Protein AF-A0A6P0S232-F1 (afdb_monomer)

Nearest PDB structures (foldseek):
  3hug-assembly6_K  TM=6.928E-01  e=4.162E-01  Mycobacterium tuberculosis H37Rv
  6in7-assembly1_B  TM=7.177E-01  e=7.716E-01  Pseudomonas aeruginosa PAO1
  6kon-assembly1_F  TM=7.887E-01  e=1.051E+00  Mycobacterium tuberculosis H37Rv
  8z6g-assembly1_B  TM=7.705E-01  e=9.979E-01  Pseudomonas aeruginosa
  8z6g-assembly3_F  TM=6.853E-01  e=8.123E-01  Pseudomonas aeruginosa

Structure (mmCIF, N/CA/C/O backbone):
data_AF-A0A6P0S232-F1
#
_entry.id   AF-A0A6P0S232-F1
#
loop_
_atom_site.group_PDB
_atom_site.id
_atom_site.type_symbol
_atom_site.label_atom_id
_atom_site.label_alt_id
_atom_site.label_comp_id
_atom_site.label_asym_id
_atom_site.label_entity_id
_atom_site.label_seq_id
_atom_site.pdbx_PDB_ins_code
_atom_site.Cartn_x
_atom_site.Cartn_y
_atom_site.Cartn_z
_atom_site.occupancy
_atom_site.B_iso_or_equiv
_atom_site.auth_seq_id
_atom_site.auth_comp_id
_atom_site.auth_asym_id
_atom_site.auth_atom_id
_atom_site.pdbx_PDB_model_num
ATOM 1 N N . SER A 1 1 ? 12.183 -18.625 -18.638 1.00 35.66 1 SER A N 1
ATOM 2 C CA . SER A 1 1 ? 12.833 -17.312 -18.516 1.00 35.66 1 SER A CA 1
ATOM 3 C C . SER A 1 1 ? 12.256 -16.439 -19.601 1.00 35.66 1 SER A C 1
ATOM 5 O O . SER A 1 1 ? 12.440 -16.778 -20.762 1.00 35.66 1 SER A O 1
ATOM 7 N N . PHE A 1 2 ? 11.468 -15.428 -19.251 1.00 32.78 2 PHE A N 1
ATOM 8 C CA . PHE A 1 2 ? 11.083 -14.374 -20.188 1.00 32.78 2 PHE A CA 1
ATOM 9 C C . PHE A 1 2 ? 11.847 -13.133 -19.731 1.00 32.78 2 PHE A C 1
ATOM 11 O O . PHE A 1 2 ? 11.391 -12.422 -18.844 1.00 32.78 2 PHE A O 1
ATOM 18 N N . ASP A 1 3 ? 13.063 -12.963 -20.248 1.00 35.81 3 ASP A N 1
ATOM 19 C CA . ASP A 1 3 ? 13.854 -11.753 -20.034 1.00 35.81 3 ASP A CA 1
ATOM 20 C C . ASP A 1 3 ? 13.249 -10.650 -20.906 1.00 35.81 3 ASP A C 1
ATOM 22 O O . ASP A 1 3 ? 13.289 -10.718 -22.134 1.00 35.81 3 ASP A O 1
ATOM 26 N N . ILE A 1 4 ? 12.637 -9.659 -20.266 1.00 39.56 4 ILE A N 1
ATOM 27 C CA . ILE A 1 4 ? 12.176 -8.443 -20.929 1.00 39.56 4 ILE A CA 1
ATOM 28 C C . ILE A 1 4 ? 13.246 -7.387 -20.649 1.00 39.56 4 ILE A C 1
ATOM 30 O O . ILE A 1 4 ? 13.243 -6.752 -19.599 1.00 39.56 4 ILE A O 1
ATOM 34 N N . GLU A 1 5 ? 14.207 -7.240 -21.560 1.00 43.09 5 GLU A N 1
ATOM 35 C CA . GLU A 1 5 ? 15.137 -6.105 -21.556 1.00 43.09 5 GLU A CA 1
ATOM 36 C C . GLU A 1 5 ? 14.474 -4.926 -22.277 1.00 43.09 5 GLU A C 1
ATOM 38 O O . GLU A 1 5 ? 14.316 -4.934 -23.498 1.00 43.09 5 GLU A O 1
ATOM 43 N N . LEU A 1 6 ? 14.055 -3.908 -21.522 1.00 45.47 6 LEU A N 1
ATOM 44 C CA . LEU A 1 6 ? 13.549 -2.657 -22.090 1.00 45.47 6 LEU A CA 1
ATOM 45 C C . LEU A 1 6 ? 14.738 -1.734 -22.377 1.00 45.47 6 LEU A C 1
ATOM 47 O O . LEU A 1 6 ? 15.398 -1.254 -21.457 1.00 45.47 6 LEU A O 1
ATOM 51 N N . SER A 1 7 ? 15.032 -1.496 -23.656 1.00 47.69 7 SER A N 1
ATOM 52 C CA . SER A 1 7 ? 16.096 -0.573 -24.062 1.00 47.69 7 SER A CA 1
ATOM 53 C C . SER A 1 7 ? 15.697 0.892 -23.827 1.00 47.69 7 SER A C 1
ATOM 55 O O . SER A 1 7 ? 14.518 1.250 -23.840 1.00 47.69 7 SER A O 1
ATOM 57 N N . ASN A 1 8 ? 16.686 1.776 -23.663 1.00 46.22 8 ASN A N 1
ATOM 58 C CA . ASN A 1 8 ? 16.463 3.214 -23.445 1.00 46.22 8 ASN A CA 1
ATOM 59 C C . ASN A 1 8 ? 15.704 3.901 -24.601 1.00 46.22 8 ASN A C 1
ATOM 61 O O . ASN A 1 8 ? 14.993 4.875 -24.374 1.00 46.22 8 ASN A O 1
ATOM 65 N N . GLU A 1 9 ? 15.809 3.380 -25.827 1.00 39.41 9 GLU A N 1
ATOM 66 C CA . GLU A 1 9 ? 15.034 3.850 -26.987 1.00 39.41 9 GLU A CA 1
ATOM 67 C C . GLU A 1 9 ? 13.560 3.436 -26.924 1.00 39.41 9 GLU A C 1
ATOM 69 O O . GLU A 1 9 ? 12.701 4.169 -27.409 1.00 39.41 9 GLU A O 1
ATOM 74 N N . VAL A 1 10 ? 13.259 2.296 -26.297 1.00 47.12 10 VAL A N 1
ATOM 75 C CA . VAL A 1 10 ? 11.891 1.831 -26.048 1.00 47.12 10 VAL A CA 1
ATOM 76 C C . VAL A 1 10 ? 11.270 2.658 -24.920 1.00 47.12 10 VAL A C 1
ATOM 78 O O . VAL A 1 10 ? 10.175 3.178 -25.091 1.00 47.12 10 VAL A O 1
ATOM 81 N N . ILE A 1 11 ? 12.001 2.906 -23.828 1.00 47.25 11 ILE A N 1
ATOM 82 C CA . ILE A 1 11 ? 11.575 3.771 -22.706 1.00 47.25 11 ILE A CA 1
ATOM 83 C C . ILE A 1 11 ? 11.243 5.202 -23.170 1.00 47.25 11 ILE A C 1
ATOM 85 O O . ILE A 1 11 ? 10.287 5.800 -22.686 1.00 47.25 11 ILE A O 1
ATOM 89 N N . ALA A 1 12 ? 11.976 5.738 -24.150 1.00 47.50 12 ALA A N 1
ATOM 90 C CA . ALA A 1 12 ? 11.743 7.079 -24.691 1.00 47.50 12 ALA A CA 1
ATOM 91 C C . ALA A 1 12 ? 10.489 7.204 -25.587 1.00 47.50 12 ALA A C 1
ATOM 93 O O . ALA A 1 12 ? 10.083 8.318 -25.906 1.00 47.50 12 ALA A O 1
ATOM 94 N N . GLN A 1 13 ? 9.876 6.088 -26.002 1.00 46.00 13 GLN A N 1
ATOM 95 C CA . GLN A 1 13 ? 8.666 6.052 -26.844 1.00 46.00 13 GLN A CA 1
ATOM 96 C C . GLN A 1 13 ? 7.408 5.635 -26.059 1.00 46.00 13 GLN A C 1
ATOM 98 O O . GLN A 1 13 ? 6.332 5.451 -26.630 1.00 46.00 13 GLN A O 1
ATOM 103 N N . LEU A 1 14 ? 7.546 5.462 -24.746 1.00 44.72 14 LEU A N 1
ATOM 104 C CA . LEU A 1 14 ? 6.638 4.707 -23.893 1.00 44.72 14 LEU A CA 1
ATOM 105 C C . LEU A 1 14 ? 5.780 5.607 -22.980 1.00 44.72 14 LEU A C 1
ATOM 107 O O . LEU A 1 14 ? 5.682 5.358 -21.785 1.00 44.72 14 LEU A O 1
ATOM 111 N N . ASP A 1 15 ? 5.117 6.630 -23.525 1.00 49.09 15 ASP A N 1
ATOM 112 C CA . ASP A 1 15 ? 4.144 7.405 -22.727 1.00 49.09 15 ASP A CA 1
ATOM 113 C C . ASP A 1 15 ? 2.762 6.723 -22.636 1.00 49.09 15 ASP A C 1
ATOM 115 O O . ASP A 1 15 ? 2.073 6.892 -21.640 1.00 49.09 15 ASP A O 1
ATOM 119 N N . ALA A 1 16 ? 2.367 5.900 -23.618 1.00 45.62 16 ALA A N 1
ATOM 120 C CA . ALA A 1 16 ? 1.063 5.208 -23.644 1.00 45.62 16 ALA A CA 1
ATOM 121 C C . ALA A 1 16 ? 1.134 3.658 -23.603 1.00 45.62 16 ALA A C 1
ATOM 123 O O . ALA A 1 16 ? 0.321 3.048 -22.913 1.00 45.62 16 ALA A O 1
ATOM 124 N N . PRO A 1 17 ? 2.105 2.973 -24.249 1.00 51.16 17 PRO A N 1
ATOM 125 C CA . PRO A 1 17 ? 2.179 1.506 -24.207 1.00 51.16 17 PRO A CA 1
ATOM 126 C C . PRO A 1 17 ? 2.800 0.940 -22.917 1.00 51.16 17 PRO A C 1
ATOM 128 O O . PRO A 1 17 ? 2.631 -0.242 -22.631 1.00 51.16 17 PRO A O 1
ATOM 131 N N . LEU A 1 18 ? 3.528 1.749 -22.135 1.00 48.31 18 LEU A N 1
ATOM 132 C CA . LEU A 1 18 ? 4.121 1.310 -20.866 1.00 48.31 18 LEU A CA 1
ATOM 133 C C . LEU A 1 18 ? 3.098 1.309 -19.742 1.00 48.31 18 LEU A C 1
ATOM 135 O O . LEU A 1 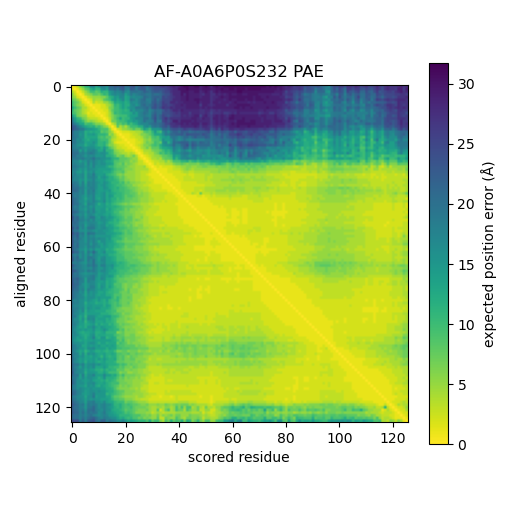18 ? 3.146 0.414 -18.918 1.00 48.31 18 LEU A O 1
ATOM 139 N N . GLU A 1 19 ? 2.175 2.268 -19.707 1.00 49.19 19 GLU A N 1
ATOM 140 C CA . GLU A 1 19 ? 1.092 2.284 -18.718 1.00 49.19 19 GLU A CA 1
ATOM 141 C C . GLU A 1 19 ? 0.208 1.045 -18.859 1.00 49.19 19 GLU A C 1
ATOM 143 O O . GLU A 1 19 ? 0.005 0.333 -17.884 1.00 49.19 19 GLU A O 1
ATOM 148 N N . GLU A 1 20 ? -0.216 0.721 -20.081 1.00 52.66 20 GLU A N 1
ATOM 149 C CA . GLU A 1 20 ? -1.044 -0.456 -20.365 1.00 52.66 20 GLU A CA 1
ATOM 150 C C . GLU A 1 20 ? -0.272 -1.780 -20.165 1.00 52.66 20 GLU A C 1
ATOM 152 O O . GLU A 1 20 ? -0.831 -2.785 -19.709 1.00 52.66 20 GLU A O 1
ATOM 157 N N . TRP A 1 21 ? 1.036 -1.795 -20.457 1.00 57.09 21 TRP A N 1
ATOM 158 C CA . TRP A 1 21 ? 1.907 -2.934 -20.152 1.00 57.09 21 TRP A CA 1
ATOM 159 C C . TRP A 1 21 ? 2.134 -3.095 -18.645 1.00 57.09 21 TRP A C 1
ATOM 161 O O . TRP A 1 21 ? 2.060 -4.213 -18.142 1.00 57.09 21 TRP A O 1
ATOM 171 N N . LEU A 1 22 ? 2.361 -2.002 -17.913 1.00 52.88 22 LEU A N 1
ATOM 172 C CA . LEU A 1 22 ? 2.478 -1.995 -16.457 1.00 52.88 22 LEU A CA 1
ATOM 173 C C . LEU A 1 22 ? 1.150 -2.415 -15.825 1.00 52.88 22 LEU A C 1
ATOM 175 O O . LEU A 1 22 ? 1.159 -3.277 -14.964 1.00 52.88 22 LEU A O 1
ATOM 179 N N . GLU A 1 23 ? -0.004 -1.925 -16.272 1.00 57.56 23 GLU A N 1
ATOM 180 C CA . GLU A 1 23 ? -1.298 -2.384 -15.754 1.00 57.56 23 GLU A CA 1
ATOM 181 C C . GLU A 1 23 ? -1.464 -3.899 -15.925 1.00 57.56 23 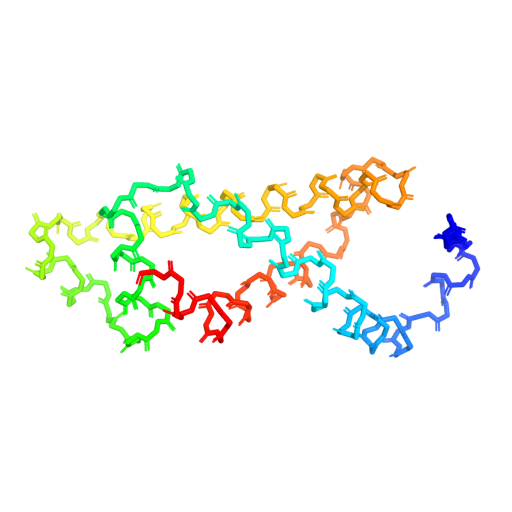GLU A C 1
ATOM 183 O O . GLU A 1 23 ? -1.711 -4.609 -14.950 1.00 57.56 23 GLU A O 1
ATOM 188 N N . ASN A 1 24 ? -1.239 -4.434 -17.127 1.00 58.38 24 ASN A N 1
ATOM 189 C CA . ASN A 1 24 ? -1.468 -5.855 -17.395 1.00 58.38 24 ASN A CA 1
ATOM 190 C C . ASN A 1 24 ? -0.393 -6.788 -16.808 1.00 58.38 24 ASN A C 1
ATOM 192 O O . ASN A 1 24 ? -0.707 -7.891 -16.346 1.00 58.38 24 ASN A O 1
ATOM 196 N N . HIS A 1 25 ? 0.879 -6.386 -16.833 1.00 59.00 25 HIS A N 1
ATOM 197 C CA . HIS A 1 25 ? 1.994 -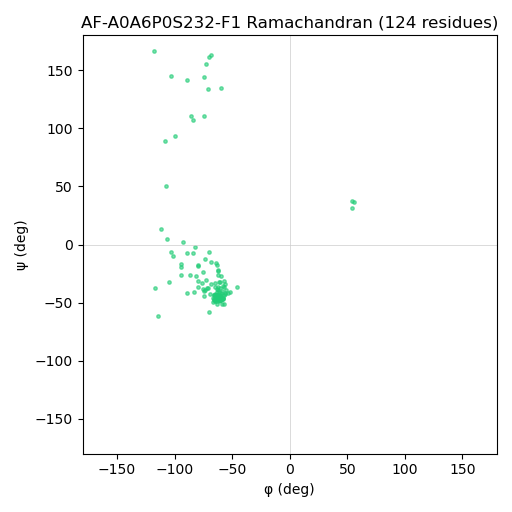7.186 -16.324 1.00 59.00 25 HIS A CA 1
ATOM 198 C C . HIS A 1 25 ? 2.152 -7.023 -14.808 1.00 59.00 25 HIS A C 1
ATOM 200 O O . HIS A 1 25 ? 2.353 -8.013 -14.096 1.00 59.00 25 HIS A O 1
ATOM 206 N N . CYS A 1 26 ? 1.994 -5.802 -14.283 1.00 58.19 26 CYS A N 1
ATOM 207 C CA . CYS A 1 26 ? 2.172 -5.542 -12.861 1.00 58.19 26 CYS A CA 1
ATOM 208 C C . CYS A 1 26 ? 1.013 -6.020 -12.002 1.00 58.19 26 CYS A C 1
ATOM 210 O O . CYS A 1 26 ? 1.279 -6.488 -10.898 1.00 58.19 26 CYS A O 1
ATOM 212 N N . GLN A 1 27 ? -0.234 -5.993 -12.480 1.00 62.19 27 GLN A N 1
ATOM 213 C CA . GLN A 1 27 ? -1.339 -6.554 -11.698 1.00 62.19 27 GLN A CA 1
ATOM 214 C C . GLN A 1 27 ? -1.114 -8.039 -11.395 1.00 62.19 27 GLN A C 1
ATOM 216 O O . GLN A 1 27 ? -1.221 -8.454 -10.251 1.00 62.19 27 GLN A O 1
ATOM 221 N N . LYS A 1 28 ? -0.725 -8.864 -12.375 1.00 63.72 28 LYS A N 1
ATOM 222 C CA . LYS A 1 28 ? -0.537 -10.305 -12.122 1.00 63.72 28 LYS A CA 1
ATOM 223 C C . LYS A 1 28 ? 0.728 -10.634 -11.337 1.00 63.72 28 LYS A C 1
ATOM 225 O O . LYS A 1 28 ? 0.693 -11.527 -10.501 1.00 63.72 28 LYS A O 1
ATOM 230 N N . PHE A 1 29 ? 1.840 -9.964 -11.628 1.00 66.19 29 PHE A N 1
ATOM 231 C CA . PHE A 1 29 ? 3.131 -10.311 -11.032 1.00 66.19 29 PHE A CA 1
ATOM 232 C C . PHE A 1 29 ? 3.390 -9.575 -9.712 1.00 66.19 29 PHE A C 1
ATOM 234 O O . PHE A 1 29 ? 3.868 -10.161 -8.739 1.00 66.19 29 PHE A O 1
ATOM 241 N N . PHE A 1 30 ? 3.049 -8.289 -9.647 1.00 70.56 30 PHE A N 1
ATOM 242 C CA . PHE A 1 30 ? 3.337 -7.474 -8.475 1.00 70.56 30 PHE A CA 1
ATOM 243 C C . PHE A 1 30 ? 2.187 -7.398 -7.471 1.00 70.56 30 PHE A C 1
ATOM 245 O O . PHE A 1 30 ? 2.471 -7.097 -6.315 1.00 70.56 30 PHE A O 1
ATOM 252 N N . TYR A 1 31 ? 0.938 -7.744 -7.814 1.00 79.44 31 TYR A N 1
ATOM 253 C CA . TYR A 1 31 ? -0.063 -7.938 -6.756 1.00 79.44 31 TYR A CA 1
ATOM 254 C C . TYR A 1 31 ? 0.323 -9.124 -5.887 1.00 79.44 31 TYR A C 1
ATOM 256 O O . TYR A 1 31 ? 0.442 -8.936 -4.688 1.00 79.44 31 TYR A O 1
ATOM 264 N N . SER A 1 32 ? 0.699 -10.276 -6.457 1.00 78.75 32 SER A N 1
ATOM 265 C CA . SER A 1 32 ? 1.204 -11.399 -5.649 1.00 78.75 32 SER A CA 1
ATOM 266 C C . SER A 1 32 ? 2.424 -11.033 -4.792 1.00 78.75 32 SER A C 1
ATOM 268 O O . SER A 1 32 ? 2.594 -11.556 -3.692 1.00 78.75 32 SER A O 1
ATOM 270 N N . LEU A 1 33 ? 3.265 -10.103 -5.260 1.00 81.38 33 LEU A N 1
ATOM 271 C CA . LEU A 1 33 ? 4.349 -9.563 -4.443 1.00 81.38 33 LEU A CA 1
ATOM 272 C C . LEU A 1 33 ? 3.804 -8.750 -3.260 1.00 81.38 33 LEU A C 1
ATOM 274 O O . LEU A 1 33 ? 4.235 -8.968 -2.131 1.00 81.38 33 LEU A O 1
ATOM 278 N N . LEU A 1 34 ? 2.874 -7.825 -3.497 1.00 85.62 34 LEU A N 1
ATOM 279 C CA . LEU A 1 34 ? 2.259 -7.012 -2.444 1.00 85.62 34 LEU A CA 1
ATOM 280 C C . LEU A 1 34 ? 1.478 -7.879 -1.441 1.00 85.62 34 LEU A C 1
ATOM 282 O O . LEU A 1 34 ? 1.587 -7.676 -0.234 1.00 85.62 34 LEU A O 1
ATOM 286 N N . GLU A 1 35 ? 0.780 -8.909 -1.917 1.00 88.00 35 GLU A N 1
ATOM 287 C CA . GLU A 1 35 ? 0.109 -9.922 -1.097 1.00 88.00 35 GLU A CA 1
ATOM 288 C C . GLU A 1 35 ? 1.094 -10.651 -0.181 1.00 88.00 35 GLU A C 1
A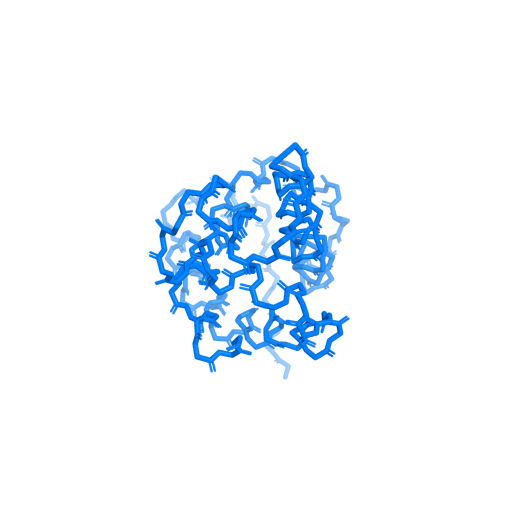TOM 290 O O . GLU A 1 35 ? 0.803 -10.865 0.994 1.00 88.00 35 GLU A O 1
ATOM 295 N N . SER A 1 36 ? 2.293 -10.972 -0.681 1.00 87.12 36 SER A N 1
ATOM 296 C CA . SER A 1 36 ? 3.328 -11.644 0.114 1.00 87.12 36 SER A CA 1
ATOM 297 C C . SER A 1 36 ? 3.826 -10.812 1.302 1.00 87.12 36 SER A C 1
ATOM 299 O O . SER A 1 36 ? 4.399 -11.374 2.232 1.00 87.12 36 SER A O 1
ATOM 301 N N . ILE A 1 37 ? 3.579 -9.495 1.312 1.00 87.69 37 ILE A N 1
ATOM 302 C CA . ILE A 1 37 ? 3.928 -8.596 2.422 1.00 87.69 37 ILE A CA 1
ATOM 303 C C . ILE A 1 37 ? 2.896 -8.698 3.557 1.00 87.69 37 ILE A C 1
ATOM 305 O O . ILE A 1 37 ? 3.250 -8.563 4.727 1.00 87.69 37 ILE A O 1
ATOM 309 N N . VAL A 1 38 ? 1.627 -8.975 3.237 1.00 87.62 38 VAL A N 1
ATOM 310 C CA . VAL A 1 38 ? 0.495 -8.950 4.184 1.00 87.62 38 VAL A CA 1
ATOM 311 C C . VAL A 1 38 ? 0.697 -9.841 5.427 1.00 87.62 38 VAL A C 1
ATOM 313 O O . VAL A 1 38 ? 0.358 -9.392 6.529 1.00 87.62 38 VAL A O 1
ATOM 316 N N . PRO A 1 39 ? 1.284 -11.054 5.331 1.00 88.62 39 PRO A N 1
ATOM 317 C CA . PRO A 1 39 ? 1.576 -11.884 6.501 1.00 88.62 39 PRO A CA 1
ATOM 318 C C . PRO A 1 39 ? 2.569 -11.269 7.499 1.00 88.62 39 PRO A C 1
ATOM 320 O O . PRO A 1 39 ? 2.570 -11.664 8.662 1.00 88.62 39 PRO A O 1
ATOM 323 N N . PHE A 1 40 ? 3.410 -10.323 7.068 1.00 89.56 40 PHE A N 1
ATOM 324 C CA . PHE A 1 40 ? 4.426 -9.677 7.911 1.00 89.56 40 PHE A CA 1
ATOM 325 C C . PHE A 1 40 ? 3.915 -8.433 8.641 1.00 89.56 40 PHE A C 1
ATOM 327 O O . PHE A 1 40 ? 4.618 -7.880 9.485 1.00 89.56 40 PHE A O 1
ATOM 334 N N . ILE A 1 41 ? 2.699 -7.999 8.322 1.00 90.94 41 ILE A N 1
ATOM 335 C CA . ILE A 1 41 ? 2.009 -6.903 8.994 1.00 90.94 41 ILE A CA 1
ATOM 336 C C . ILE A 1 41 ? 1.214 -7.492 10.166 1.00 90.94 41 ILE A C 1
ATOM 338 O O . ILE A 1 41 ? 0.673 -8.598 10.072 1.00 90.94 41 ILE A O 1
ATOM 342 N N . SER A 1 42 ? 1.152 -6.799 11.300 1.00 91.88 42 SER A N 1
ATOM 343 C CA . SER A 1 42 ? 0.390 -7.275 12.461 1.00 91.88 42 SER A CA 1
ATOM 344 C C . SER A 1 42 ? -1.124 -7.259 12.203 1.00 91.88 42 SER A C 1
ATOM 346 O O . SER A 1 42 ? -1.617 -6.623 11.272 1.00 91.88 42 SER A O 1
ATOM 348 N N . ALA A 1 43 ? -1.894 -7.973 13.031 1.00 90.81 43 ALA A N 1
ATOM 349 C CA . ALA A 1 43 ? -3.355 -7.982 12.909 1.00 90.81 43 ALA A CA 1
ATOM 350 C C . ALA A 1 43 ? -3.971 -6.587 13.124 1.00 90.81 43 ALA A C 1
ATOM 352 O O . ALA A 1 43 ? -4.917 -6.223 12.433 1.00 90.81 43 ALA A O 1
ATOM 353 N N . GLU A 1 44 ? -3.404 -5.804 14.041 1.00 91.31 44 GLU A N 1
ATOM 354 C CA . GLU A 1 44 ? -3.814 -4.424 14.311 1.00 91.31 44 GLU A CA 1
ATOM 355 C C . GLU A 1 44 ? -3.540 -3.514 13.108 1.00 91.31 44 GLU A C 1
ATOM 357 O O . GLU A 1 44 ? -4.430 -2.819 12.627 1.00 91.31 44 GLU A O 1
ATOM 362 N N . GLU A 1 45 ? -2.338 -3.592 12.538 1.00 93.56 45 GLU A N 1
ATOM 363 C CA . GLU A 1 45 ? -1.976 -2.831 11.342 1.00 93.56 45 GLU A CA 1
ATOM 364 C C . GLU A 1 45 ? -2.826 -3.227 10.121 1.00 93.56 45 GLU A C 1
ATOM 366 O O . GLU A 1 45 ? -3.257 -2.355 9.364 1.00 93.56 45 GLU A O 1
ATOM 371 N N . ARG A 1 46 ? -3.143 -4.520 9.944 1.00 92.94 46 ARG A N 1
ATOM 372 C CA . ARG A 1 46 ? -4.100 -4.963 8.912 1.00 92.94 46 ARG A CA 1
ATOM 373 C C . ARG A 1 46 ? -5.488 -4.379 9.141 1.00 92.94 46 ARG A C 1
ATOM 375 O O . ARG A 1 46 ? -6.118 -3.932 8.187 1.00 92.94 46 ARG A O 1
ATOM 382 N N . ARG A 1 47 ? -5.950 -4.322 10.393 1.00 94.12 47 ARG A N 1
ATOM 383 C CA . ARG A 1 47 ? -7.239 -3.712 10.728 1.00 94.12 47 ARG A CA 1
ATOM 384 C C . ARG A 1 47 ? -7.260 -2.219 10.391 1.00 94.12 47 ARG A C 1
ATOM 386 O O . ARG A 1 47 ? -8.245 -1.759 9.822 1.00 94.12 47 ARG A O 1
ATOM 393 N N . ILE A 1 48 ? -6.182 -1.481 10.660 1.00 94.94 48 ILE A N 1
ATOM 394 C CA . ILE A 1 48 ? -6.049 -0.066 10.267 1.00 94.94 48 ILE A CA 1
ATOM 395 C C . ILE A 1 48 ? -6.155 0.091 8.744 1.00 94.94 48 ILE A C 1
ATOM 397 O O . ILE A 1 48 ? -6.924 0.926 8.264 1.00 94.94 48 ILE A O 1
ATOM 401 N N . LEU A 1 49 ? -5.428 -0.737 7.983 1.00 94.44 49 LEU A N 1
ATOM 402 C CA . LEU A 1 49 ? -5.486 -0.733 6.516 1.00 94.44 49 LEU A CA 1
ATOM 403 C C . LEU A 1 49 ? -6.896 -1.045 6.006 1.00 94.44 49 LEU A C 1
ATOM 405 O O . LEU A 1 49 ? -7.396 -0.345 5.132 1.00 94.44 49 LEU A O 1
ATOM 409 N N . GLN A 1 50 ? -7.565 -2.041 6.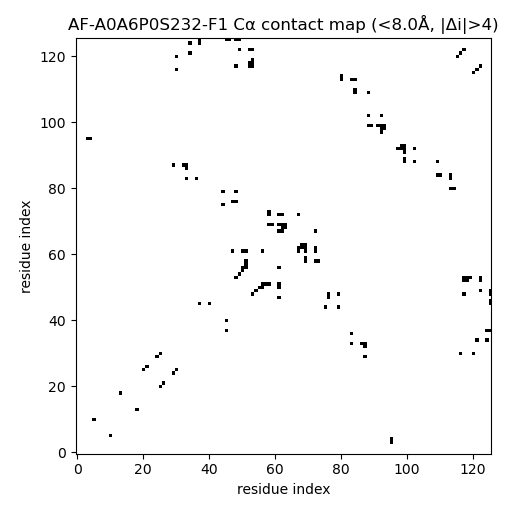588 1.00 94.75 50 GLN A N 1
ATOM 410 C CA . GLN A 1 50 ? -8.928 -2.417 6.224 1.00 94.75 50 GLN A CA 1
ATOM 411 C C . GLN A 1 50 ? -9.925 -1.274 6.449 1.00 94.75 50 GLN A C 1
ATOM 413 O O . GLN A 1 50 ? -10.739 -0.979 5.572 1.00 94.75 50 GLN A O 1
ATOM 418 N N . LEU A 1 51 ? -9.887 -0.630 7.618 1.00 95.25 51 LEU A N 1
ATOM 419 C CA . LEU A 1 51 ? -10.805 0.464 7.935 1.00 95.25 51 LEU A CA 1
ATOM 420 C C . LEU A 1 51 ? -10.590 1.659 6.994 1.00 95.25 51 LEU A C 1
ATOM 422 O O . LEU A 1 51 ? -11.555 2.209 6.465 1.00 95.25 51 LEU A O 1
ATOM 426 N N . CYS A 1 52 ? -9.332 2.018 6.733 1.00 95.88 52 CYS A N 1
ATOM 427 C CA . CYS A 1 52 ? -8.997 3.139 5.860 1.00 95.88 52 CYS A CA 1
ATOM 428 C C . CYS A 1 52 ? -9.317 2.847 4.388 1.00 95.88 52 CYS A C 1
ATOM 430 O O . CYS A 1 52 ? -10.120 3.550 3.781 1.00 95.88 52 CYS A O 1
ATOM 432 N N . TYR A 1 53 ? -8.734 1.791 3.818 1.00 93.62 53 TYR A N 1
ATOM 433 C CA . TYR A 1 53 ? -8.733 1.573 2.370 1.00 93.62 53 TYR A CA 1
ATOM 434 C C . TYR A 1 53 ? -9.964 0.827 1.849 1.00 93.62 53 TYR A C 1
ATOM 436 O O . TYR A 1 53 ? -10.350 1.029 0.698 1.00 93.62 53 TYR A O 1
ATOM 444 N N . CYS A 1 54 ? -10.607 0.002 2.683 1.00 93.06 54 CYS A N 1
ATOM 445 C CA . CYS A 1 54 ? -11.739 -0.833 2.262 1.00 93.06 54 CYS A CA 1
ATOM 446 C C . CYS A 1 54 ? -13.084 -0.307 2.743 1.00 93.06 54 CYS A C 1
ATOM 448 O O . CYS A 1 54 ? -14.096 -0.484 2.067 1.00 93.06 54 CYS A O 1
ATOM 450 N N . GLN A 1 55 ? -13.108 0.330 3.913 1.00 93.88 55 GLN A N 1
ATOM 451 C CA . GLN A 1 55 ? -14.331 0.900 4.479 1.00 93.88 55 GLN A CA 1
ATOM 452 C C . GLN A 1 55 ? -14.403 2.422 4.317 1.00 93.88 55 GLN A C 1
ATOM 454 O O . GLN A 1 55 ? -15.456 2.997 4.586 1.00 93.88 55 GLN A O 1
ATOM 459 N N . ASN A 1 56 ? -13.336 3.063 3.823 1.00 94.25 56 ASN A N 1
ATOM 460 C CA . ASN A 1 56 ? -13.241 4.512 3.618 1.00 94.25 56 ASN A CA 1
ATOM 461 C C . ASN A 1 56 ? -13.515 5.315 4.898 1.00 94.25 56 ASN A C 1
ATOM 463 O O . ASN A 1 56 ? -14.155 6.367 4.858 1.00 94.25 56 ASN A O 1
ATOM 467 N N . TRP A 1 57 ? -13.074 4.797 6.045 1.00 97.06 57 TRP A N 1
ATOM 468 C CA . TRP A 1 57 ? -13.228 5.497 7.313 1.00 97.06 57 TRP A CA 1
ATOM 469 C C . TRP A 1 57 ? -12.252 6.663 7.424 1.00 97.06 57 TRP A C 1
ATOM 471 O O . TRP A 1 57 ? -11.100 6.578 6.991 1.00 97.06 57 TRP A O 1
ATOM 481 N N . SER A 1 58 ? -12.708 7.744 8.055 1.00 96.50 58 SER A N 1
ATOM 482 C CA . SER A 1 58 ? -11.844 8.863 8.421 1.00 96.50 58 SER A CA 1
ATOM 483 C C . SER A 1 58 ? -10.881 8.471 9.545 1.00 96.50 58 SER A C 1
ATOM 485 O O . SER A 1 58 ? -11.108 7.514 10.292 1.00 96.50 58 SER A O 1
ATOM 487 N N . THR A 1 59 ? -9.804 9.236 9.709 1.00 95.19 59 THR A N 1
ATOM 488 C CA . THR A 1 59 ? -8.825 9.011 10.781 1.00 95.19 59 THR A CA 1
ATOM 489 C C . THR A 1 59 ? -9.457 9.124 12.168 1.00 95.19 59 THR A C 1
ATOM 491 O O . THR A 1 59 ? -9.070 8.387 13.070 1.00 95.19 59 THR A O 1
ATOM 494 N N . GLU A 1 60 ? -10.468 9.979 12.341 1.00 96.00 60 GLU A N 1
ATOM 495 C CA . GLU A 1 60 ? -11.238 10.088 13.583 1.00 96.00 60 GLU A CA 1
ATOM 496 C C . GLU A 1 60 ? -12.052 8.822 13.868 1.00 96.00 60 GLU A C 1
ATOM 498 O O . GLU A 1 60 ? -12.062 8.348 15.003 1.00 96.00 60 GLU A O 1
ATOM 503 N N . GLN A 1 61 ? -12.706 8.251 12.850 1.00 97.38 61 GLN A N 1
ATOM 504 C CA . GLN A 1 61 ? -13.473 7.009 12.997 1.00 97.38 61 GLN A CA 1
ATOM 505 C C . GLN A 1 61 ? -12.558 5.831 13.349 1.00 97.38 61 GLN A C 1
ATOM 507 O O . GLN A 1 61 ? -12.882 5.043 14.233 1.00 97.38 61 GLN A O 1
ATOM 512 N N . ILE A 1 62 ? -11.398 5.738 12.692 1.00 96.75 62 ILE A N 1
ATOM 513 C CA . ILE A 1 62 ? -10.397 4.696 12.957 1.00 96.75 62 ILE A CA 1
ATOM 514 C C . ILE A 1 62 ? -9.830 4.837 14.371 1.00 96.75 62 ILE A C 1
ATOM 516 O O . ILE A 1 62 ? -9.771 3.852 15.102 1.00 96.75 62 ILE A O 1
ATOM 520 N N . GLY A 1 63 ? -9.438 6.053 14.767 1.00 96.25 63 GLY A N 1
ATOM 521 C CA . GLY A 1 63 ? -8.904 6.316 16.103 1.00 96.25 63 GLY A CA 1
ATOM 522 C C . GLY A 1 63 ? -9.900 5.962 17.207 1.00 96.25 63 GLY A C 1
ATOM 523 O O . GLY A 1 63 ? -9.533 5.327 18.192 1.00 96.25 63 GLY A O 1
ATOM 524 N N . ALA A 1 64 ? -11.175 6.305 17.007 1.00 96.19 64 ALA A N 1
ATOM 525 C CA . ALA A 1 64 ? -12.238 5.977 17.950 1.00 96.19 64 ALA A CA 1
ATOM 526 C C . ALA A 1 64 ? -12.493 4.464 18.071 1.00 96.19 64 ALA A C 1
ATOM 528 O O . ALA A 1 64 ? -12.644 3.967 19.181 1.00 96.19 64 ALA A O 1
ATOM 529 N N . GLU A 1 65 ? -12.531 3.732 16.957 1.00 95.94 65 GLU A N 1
ATOM 530 C CA . GLU A 1 65 ? -12.794 2.282 16.942 1.00 95.94 65 GLU A CA 1
ATOM 531 C C . GLU A 1 65 ? -11.641 1.450 17.496 1.00 95.94 65 GLU A C 1
ATOM 533 O O . GLU A 1 65 ? -11.872 0.436 18.148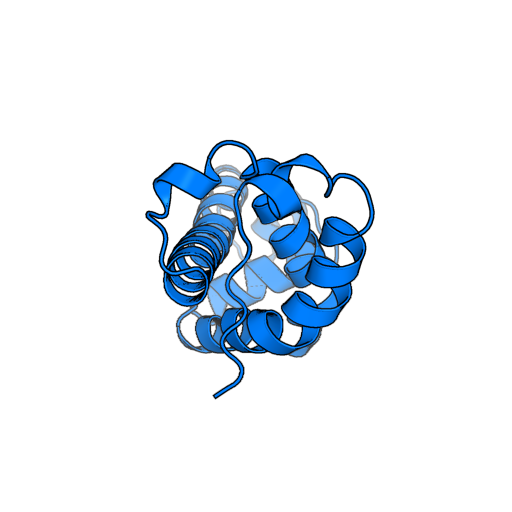 1.00 95.94 65 GLU A O 1
ATOM 538 N N . LEU A 1 66 ? -10.403 1.853 17.213 1.00 94.44 66 LEU A N 1
ATOM 539 C CA . LEU A 1 66 ? -9.213 1.115 17.638 1.00 94.44 66 LEU A CA 1
ATOM 540 C C . LEU A 1 66 ? -8.649 1.605 18.973 1.00 94.44 66 LEU A C 1
ATOM 542 O O . LEU A 1 66 ? -7.621 1.102 19.412 1.00 94.44 66 LEU A O 1
ATOM 546 N N . GLU A 1 67 ? -9.301 2.585 19.604 1.00 95.19 67 GLU A N 1
ATOM 547 C CA . GLU A 1 67 ? -8.848 3.220 20.846 1.00 95.19 67 GLU A CA 1
ATOM 548 C C . GLU A 1 67 ? -7.405 3.765 20.755 1.00 95.19 67 GLU A C 1
ATOM 550 O O . GLU A 1 67 ? -6.675 3.821 21.748 1.00 95.19 67 GLU A O 1
ATOM 555 N N . ILE A 1 68 ? -6.991 4.206 19.560 1.00 93.62 68 ILE A N 1
ATOM 556 C CA . ILE A 1 68 ? -5.681 4.823 19.314 1.00 93.62 68 ILE A CA 1
ATOM 557 C C . ILE A 1 68 ? -5.815 6.345 19.183 1.00 93.62 68 ILE A C 1
ATOM 559 O O . ILE A 1 68 ? -6.802 6.834 18.625 1.00 93.62 68 ILE A O 1
ATOM 563 N N . PRO A 1 69 ? -4.828 7.134 19.649 1.00 95.62 69 PRO A N 1
ATOM 564 C CA . PRO A 1 69 ? -4.883 8.583 19.491 1.00 95.62 69 PRO A CA 1
ATOM 565 C C . PRO A 1 69 ? -4.949 8.978 18.012 1.00 95.62 69 PRO A C 1
ATOM 567 O O . PRO A 1 69 ? -4.194 8.457 17.188 1.00 95.62 69 PRO A O 1
ATOM 570 N N . ILE A 1 70 ? -5.844 9.909 17.672 1.00 93.56 70 ILE A N 1
ATOM 571 C CA . ILE A 1 70 ? -6.128 10.311 16.282 1.00 93.56 70 ILE A CA 1
ATOM 572 C C . ILE A 1 70 ? -4.848 10.799 15.587 1.00 93.56 70 ILE A C 1
ATOM 574 O O . ILE A 1 70 ? -4.605 10.490 14.420 1.00 93.56 70 ILE A O 1
ATOM 578 N N . GLU A 1 71 ? -3.977 11.493 16.323 1.00 94.88 71 GLU A N 1
ATOM 579 C CA . GLU A 1 71 ? -2.683 11.973 15.840 1.00 94.88 71 GLU A CA 1
ATOM 580 C C . GLU A 1 71 ? -1.700 10.852 15.464 1.00 94.88 71 GLU A C 1
ATOM 582 O O . GLU A 1 71 ? -0.723 11.114 14.763 1.00 94.88 71 GLU A O 1
ATOM 587 N N . GLN A 1 72 ? -1.948 9.611 15.894 1.00 94.94 72 GLN A N 1
ATOM 588 C CA . GLN A 1 72 ? -1.132 8.442 15.558 1.00 94.94 72 GLN A CA 1
ATOM 589 C C . GLN A 1 72 ? -1.654 7.667 14.344 1.00 94.94 72 GLN A C 1
ATOM 591 O O . GLN A 1 72 ? -0.868 6.963 13.709 1.00 94.94 72 GLN A O 1
ATOM 596 N N . VAL A 1 73 ? -2.923 7.840 13.958 1.00 94.38 73 VAL A N 1
ATOM 597 C CA . VAL A 1 73 ? -3.538 7.102 12.840 1.00 94.38 73 VAL A CA 1
ATOM 598 C C . VAL A 1 73 ? -2.840 7.420 11.515 1.00 94.38 73 VAL A C 1
ATOM 600 O O . VAL A 1 73 ? -2.390 6.517 10.811 1.00 94.38 73 VAL A O 1
ATOM 603 N N . THR A 1 74 ? -2.676 8.705 11.187 1.00 94.75 74 THR A N 1
ATOM 604 C CA . THR A 1 74 ? -2.020 9.131 9.936 1.00 94.75 74 THR A CA 1
ATOM 605 C C . THR A 1 74 ? -0.550 8.695 9.857 1.00 94.75 74 THR A C 1
ATOM 607 O O . THR A 1 74 ? -0.159 8.143 8.823 1.00 94.75 74 THR A O 1
ATOM 610 N N . PRO A 1 75 ? 0.284 8.872 10.906 1.00 95.81 75 PRO A N 1
ATOM 611 C CA . PRO A 1 75 ? 1.636 8.315 10.928 1.00 95.81 75 PRO A CA 1
ATOM 612 C C . PRO A 1 75 ? 1.687 6.798 10.721 1.00 95.81 75 PRO A C 1
ATOM 614 O O . PRO A 1 75 ? 2.546 6.320 9.980 1.00 95.81 75 PRO A O 1
ATOM 617 N N . GLN A 1 76 ? 0.776 6.040 11.340 1.00 95.19 76 GLN A N 1
ATOM 618 C CA . GLN A 1 76 ? 0.724 4.586 11.177 1.00 95.19 76 GLN A CA 1
ATOM 619 C C . GLN A 1 76 ? 0.338 4.190 9.747 1.00 95.19 76 GLN A C 1
ATOM 621 O O . GLN A 1 76 ? 1.044 3.388 9.138 1.00 95.19 76 GLN A O 1
ATOM 626 N N . LEU A 1 77 ? -0.694 4.810 9.164 1.00 94.94 77 LEU A N 1
ATOM 627 C CA . LEU A 1 77 ? -1.076 4.601 7.760 1.00 94.94 77 LEU A CA 1
ATOM 628 C C . LEU A 1 77 ? 0.071 4.932 6.800 1.00 94.94 77 LEU A C 1
ATOM 630 O O . LEU A 1 77 ? 0.402 4.133 5.926 1.00 94.94 77 LEU A O 1
ATOM 634 N N . THR A 1 78 ? 0.737 6.070 7.013 1.00 95.12 78 THR A N 1
ATOM 635 C CA . THR A 1 78 ? 1.901 6.487 6.214 1.00 95.12 78 THR A CA 1
ATOM 636 C C . THR A 1 78 ? 3.018 5.451 6.289 1.00 95.12 78 THR A C 1
ATOM 638 O O . THR A 1 78 ? 3.567 5.045 5.265 1.00 95.12 78 THR A O 1
ATOM 641 N N . LYS A 1 79 ? 3.343 4.984 7.501 1.00 95.38 79 LYS A N 1
ATOM 642 C CA . LYS A 1 79 ? 4.367 3.959 7.714 1.00 95.38 79 LYS A CA 1
ATOM 643 C C . LYS A 1 79 ? 4.000 2.657 7.002 1.00 95.38 79 LYS A C 1
ATOM 645 O O . LYS A 1 79 ? 4.857 2.071 6.347 1.00 95.38 79 LYS A O 1
ATOM 650 N N . LEU A 1 80 ? 2.747 2.218 7.105 1.00 94.38 80 LEU A N 1
ATOM 651 C CA . LEU A 1 80 ? 2.280 0.982 6.481 1.00 94.38 80 LEU A CA 1
ATOM 652 C C . LEU A 1 80 ? 2.320 1.069 4.958 1.00 94.38 80 LEU A C 1
ATOM 654 O O . LEU A 1 80 ? 2.898 0.190 4.321 1.00 94.38 80 LEU A O 1
ATOM 658 N N . LYS A 1 81 ? 1.821 2.160 4.369 1.00 94.56 81 LYS A N 1
ATOM 659 C CA . LYS A 1 81 ? 1.943 2.409 2.927 1.00 94.56 81 LYS A CA 1
ATOM 660 C C . LYS A 1 81 ? 3.410 2.400 2.481 1.00 94.56 81 LYS A C 1
ATOM 662 O O . LYS A 1 81 ? 3.747 1.758 1.487 1.00 94.56 81 LYS A O 1
ATOM 667 N N . GLN A 1 82 ? 4.307 3.014 3.256 1.00 95.00 82 GLN A N 1
ATOM 668 C CA . GLN A 1 82 ? 5.740 3.031 2.950 1.00 95.00 82 GLN A CA 1
ATOM 669 C C . GLN A 1 82 ? 6.371 1.629 2.926 1.00 95.00 82 GLN A C 1
ATOM 671 O O . GLN A 1 82 ? 7.291 1.396 2.137 1.00 95.00 82 GLN A O 1
ATOM 676 N N . VAL A 1 83 ? 5.887 0.679 3.737 1.00 93.94 83 VAL A N 1
ATOM 677 C CA . VAL A 1 83 ? 6.344 -0.723 3.686 1.00 93.94 83 VAL A CA 1
ATOM 678 C C . VAL A 1 83 ? 6.043 -1.330 2.316 1.00 93.94 83 VAL A C 1
ATOM 680 O O . VAL A 1 83 ? 6.943 -1.905 1.698 1.00 93.94 83 VAL A 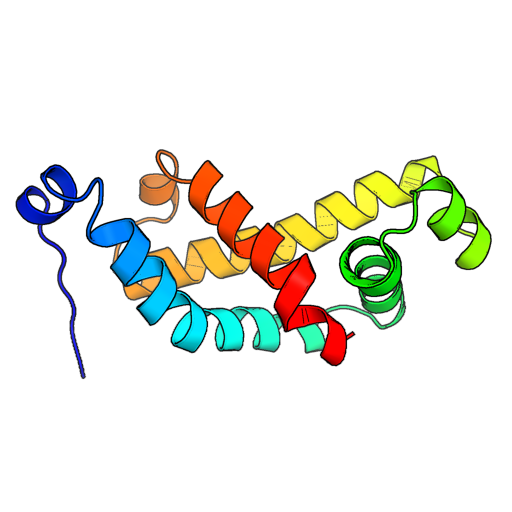O 1
ATOM 683 N N . PHE A 1 84 ? 4.820 -1.163 1.810 1.00 92.81 84 PHE A N 1
ATOM 684 C CA . PHE A 1 84 ? 4.437 -1.657 0.485 1.00 92.81 84 PHE A CA 1
ATOM 685 C C . PHE A 1 84 ? 5.235 -0.976 -0.628 1.00 92.81 84 PHE A C 1
ATOM 687 O O . PHE A 1 84 ? 5.812 -1.664 -1.469 1.00 92.81 84 PHE A O 1
ATOM 694 N N . LEU A 1 85 ? 5.348 0.357 -0.590 1.00 91.38 85 LEU A N 1
ATOM 695 C CA . LEU A 1 85 ? 6.104 1.132 -1.581 1.00 91.38 85 LEU A CA 1
ATOM 696 C C . LEU A 1 85 ? 7.567 0.705 -1.658 1.00 91.38 85 LEU A C 1
ATOM 698 O O . LEU A 1 85 ? 8.096 0.486 -2.747 1.00 91.38 85 LEU A O 1
ATOM 702 N N . THR A 1 86 ? 8.223 0.564 -0.508 1.00 92.44 86 THR A N 1
ATOM 703 C CA . THR A 1 86 ? 9.646 0.211 -0.442 1.00 92.44 86 THR A CA 1
ATOM 704 C C . THR A 1 86 ? 9.881 -1.181 -1.021 1.00 92.44 86 THR A C 1
ATOM 706 O O . THR A 1 86 ? 10.740 -1.358 -1.883 1.00 92.44 86 THR A O 1
ATOM 709 N N . ASN A 1 87 ? 9.084 -2.168 -0.602 1.00 90.12 87 ASN A N 1
ATOM 710 C CA . ASN A 1 87 ? 9.211 -3.536 -1.099 1.00 90.12 87 ASN A CA 1
ATOM 711 C C . ASN A 1 87 ? 8.900 -3.632 -2.593 1.00 90.12 87 ASN A C 1
ATOM 713 O O . ASN A 1 87 ? 9.645 -4.279 -3.330 1.00 90.12 87 ASN A O 1
ATOM 717 N N . PHE A 1 88 ? 7.841 -2.967 -3.054 1.00 86.19 88 PHE A N 1
ATOM 718 C CA . PHE A 1 88 ? 7.501 -2.921 -4.470 1.00 86.19 88 PHE A CA 1
ATOM 719 C C . PHE A 1 88 ? 8.629 -2.293 -5.292 1.00 86.19 88 PHE A C 1
ATOM 721 O O . PHE A 1 88 ? 9.070 -2.890 -6.268 1.00 86.19 88 PHE A O 1
ATOM 728 N N . THR A 1 89 ? 9.158 -1.145 -4.864 1.00 86.75 89 THR A N 1
ATOM 729 C CA . THR A 1 89 ? 10.231 -0.425 -5.569 1.00 86.75 89 THR A CA 1
ATOM 730 C C . THR A 1 89 ? 11.498 -1.272 -5.678 1.00 86.75 89 THR A C 1
ATOM 732 O O . THR A 1 89 ? 12.075 -1.378 -6.759 1.00 86.75 89 THR A O 1
ATOM 735 N N . ILE A 1 90 ? 11.909 -1.929 -4.587 1.00 87.38 90 ILE A N 1
ATOM 736 C CA . ILE A 1 90 ? 13.085 -2.811 -4.575 1.00 87.38 90 ILE A CA 1
ATOM 737 C C . ILE A 1 90 ? 12.903 -3.979 -5.549 1.00 87.38 90 ILE A C 1
ATOM 739 O O . ILE A 1 90 ? 13.797 -4.274 -6.340 1.00 87.38 90 ILE A O 1
ATOM 743 N N . ASN A 1 91 ? 11.747 -4.640 -5.518 1.00 82.62 91 ASN A N 1
ATOM 744 C CA . ASN A 1 91 ? 11.494 -5.790 -6.382 1.00 82.62 91 ASN A CA 1
ATOM 745 C C . ASN A 1 91 ? 11.310 -5.388 -7.845 1.00 82.62 91 ASN A C 1
ATOM 747 O O . ASN A 1 91 ? 11.781 -6.100 -8.728 1.00 82.62 91 ASN A O 1
ATOM 751 N N . LEU A 1 92 ? 10.657 -4.261 -8.121 1.00 77.31 92 LEU A N 1
ATOM 752 C CA . LEU A 1 92 ? 10.535 -3.724 -9.471 1.00 77.31 92 LEU A CA 1
ATOM 753 C C . LEU A 1 92 ? 11.923 -3.430 -10.047 1.00 77.31 92 LEU A C 1
ATOM 755 O O . LEU A 1 92 ? 12.242 -3.893 -11.138 1.00 77.31 92 LEU A O 1
ATOM 759 N N . ALA A 1 93 ? 12.777 -2.749 -9.279 1.00 77.56 93 ALA A N 1
ATOM 760 C CA . ALA A 1 93 ? 14.152 -2.471 -9.676 1.00 77.56 93 ALA A CA 1
ATOM 761 C C . ALA A 1 93 ? 14.958 -3.757 -9.922 1.00 77.56 93 ALA A C 1
ATOM 763 O O . ALA A 1 93 ? 15.652 -3.862 -10.931 1.00 77.56 93 ALA A O 1
ATOM 764 N N . ALA A 1 94 ? 14.815 -4.761 -9.049 1.00 78.88 94 ALA A N 1
ATOM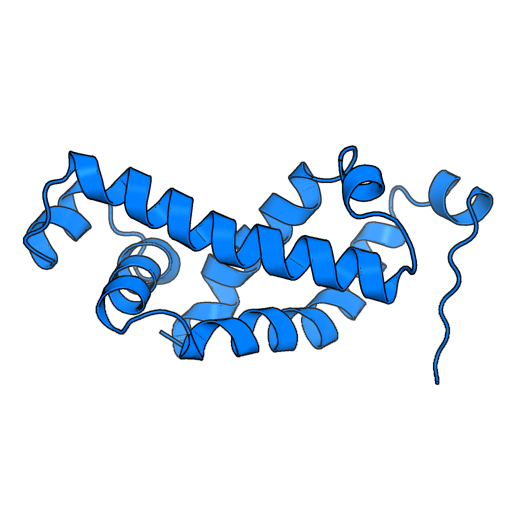 765 C CA . ALA A 1 94 ? 15.480 -6.054 -9.195 1.00 78.88 94 ALA A CA 1
ATOM 766 C C . ALA A 1 94 ? 15.028 -6.812 -10.455 1.00 78.88 94 ALA A C 1
ATOM 768 O O . ALA A 1 94 ? 15.870 -7.333 -11.186 1.00 78.88 94 ALA A O 1
ATOM 769 N N . ASN A 1 95 ? 13.723 -6.835 -10.747 1.00 73.44 95 ASN A N 1
ATOM 770 C CA . ASN A 1 95 ? 13.185 -7.471 -11.956 1.00 73.44 95 ASN A CA 1
ATOM 771 C C . ASN A 1 95 ? 13.653 -6.760 -13.231 1.00 73.44 95 ASN A C 1
ATOM 773 O O . ASN A 1 95 ? 13.962 -7.414 -14.224 1.00 73.44 95 ASN A O 1
ATOM 777 N N . LEU A 1 96 ? 13.762 -5.432 -13.183 1.00 68.94 96 LEU A N 1
ATOM 778 C CA . LEU A 1 96 ? 14.265 -4.608 -14.281 1.00 68.94 96 LEU A CA 1
ATOM 779 C C . LEU A 1 96 ? 15.802 -4.539 -14.339 1.00 68.94 96 LEU A C 1
ATOM 781 O O . LEU A 1 96 ? 16.345 -3.922 -15.251 1.00 68.94 96 LEU A O 1
ATOM 785 N N . LYS A 1 97 ? 16.510 -5.168 -13.388 1.00 76.94 97 LYS A N 1
ATOM 786 C CA . LYS A 1 97 ? 17.980 -5.157 -13.262 1.00 76.94 97 LYS A CA 1
ATOM 787 C C . LYS A 1 97 ? 18.576 -3.735 -13.222 1.00 76.94 97 LYS A C 1
ATOM 789 O O . LYS A 1 97 ? 19.661 -3.495 -13.746 1.00 76.94 97 LYS A O 1
ATOM 794 N N . ILE A 1 98 ? 17.882 -2.800 -12.571 1.00 73.75 98 ILE A N 1
ATOM 795 C CA . ILE A 1 98 ? 18.311 -1.404 -12.383 1.00 73.75 98 ILE A CA 1
ATOM 796 C C . ILE A 1 98 ? 18.486 -1.064 -10.897 1.00 73.75 98 ILE A C 1
ATOM 798 O O . ILE A 1 98 ? 18.037 -1.793 -10.015 1.00 73.75 98 ILE A O 1
ATOM 802 N N . ASN A 1 99 ? 19.132 0.069 -10.610 1.00 77.50 99 ASN A N 1
ATOM 803 C CA . ASN A 1 99 ? 19.158 0.636 -9.260 1.00 77.50 99 ASN A CA 1
ATOM 804 C C . ASN A 1 99 ? 17.756 1.191 -8.905 1.00 77.50 99 ASN A C 1
ATOM 806 O O . ASN A 1 99 ? 17.200 1.918 -9.730 1.00 77.50 99 ASN A O 1
ATOM 810 N N . PRO A 1 100 ? 17.197 0.916 -7.707 1.00 75.94 100 PRO A N 1
ATOM 811 C CA . PRO A 1 100 ? 15.977 1.561 -7.214 1.00 75.94 100 PRO A CA 1
ATOM 812 C C . PRO A 1 100 ? 15.931 3.084 -7.388 1.00 75.94 100 PRO A C 1
ATOM 814 O O . PRO A 1 100 ? 14.881 3.616 -7.736 1.00 75.94 100 PRO A O 1
ATOM 817 N N . ASP A 1 101 ? 17.057 3.786 -7.238 1.00 79.69 101 ASP A N 1
ATOM 818 C CA . ASP A 1 101 ? 17.118 5.246 -7.407 1.00 79.69 101 ASP A CA 1
ATOM 819 C C . ASP A 1 101 ? 16.758 5.693 -8.835 1.00 79.69 101 ASP A C 1
ATOM 821 O O . ASP A 1 101 ? 16.253 6.796 -9.044 1.00 79.69 101 ASP A O 1
ATOM 825 N N . ALA A 1 102 ? 16.960 4.824 -9.832 1.00 71.94 102 ALA A N 1
ATOM 826 C CA . ALA A 1 102 ? 16.580 5.095 -11.217 1.00 71.94 102 ALA A CA 1
ATOM 827 C C . ALA A 1 102 ? 15.052 5.134 -11.416 1.00 71.94 102 ALA A C 1
ATOM 829 O O . ALA A 1 102 ? 14.587 5.649 -12.431 1.00 71.94 102 ALA A O 1
ATOM 830 N N . LEU A 1 103 ? 14.269 4.639 -10.449 1.00 74.06 103 LEU A N 1
ATOM 831 C CA . LEU A 1 103 ? 12.807 4.718 -10.448 1.00 74.06 103 LEU A CA 1
ATOM 832 C C . LEU A 1 103 ? 12.279 6.052 -9.895 1.00 74.06 103 LEU A C 1
ATOM 834 O O . LEU A 1 103 ? 11.081 6.312 -10.000 1.00 74.06 103 LEU A O 1
ATOM 838 N N . ALA A 1 104 ? 13.137 6.925 -9.347 1.00 77.62 104 ALA A N 1
ATOM 839 C CA . ALA A 1 104 ? 12.722 8.210 -8.777 1.00 77.62 104 ALA A CA 1
ATOM 840 C C . ALA A 1 104 ? 11.858 9.080 -9.722 1.00 77.62 104 ALA A C 1
ATOM 842 O O . ALA A 1 104 ? 10.855 9.623 -9.251 1.00 77.62 104 ALA A O 1
ATOM 843 N N . PRO A 1 105 ? 12.136 9.177 -11.044 1.00 78.56 105 PRO A N 1
ATOM 844 C CA . PRO A 1 105 ? 11.293 9.943 -11.968 1.00 78.56 105 PRO A CA 1
ATOM 845 C C . PRO A 1 105 ? 9.855 9.418 -12.094 1.00 78.56 105 PRO A C 1
ATOM 847 O O . PRO A 1 105 ? 8.963 10.171 -12.478 1.00 78.56 105 PRO A O 1
ATOM 850 N N . ILE A 1 106 ? 9.618 8.142 -11.766 1.00 74.62 106 ILE A N 1
ATOM 851 C CA . ILE A 1 106 ? 8.300 7.495 -11.832 1.00 74.62 106 ILE A CA 1
ATOM 852 C C . ILE A 1 106 ? 7.735 7.139 -10.450 1.00 74.62 106 ILE A C 1
ATOM 854 O O . ILE A 1 106 ? 6.742 6.416 -10.364 1.00 74.62 106 ILE A O 1
ATOM 858 N N . ALA A 1 107 ? 8.312 7.666 -9.365 1.00 80.25 107 ALA A N 1
ATOM 859 C CA . ALA A 1 107 ? 7.880 7.365 -7.999 1.00 80.25 107 ALA A CA 1
ATOM 860 C C . ALA A 1 107 ? 6.386 7.664 -7.763 1.00 80.25 107 ALA A C 1
ATOM 862 O O . ALA A 1 107 ? 5.714 6.911 -7.066 1.00 80.25 107 ALA A O 1
ATOM 863 N N . TYR A 1 108 ? 5.836 8.701 -8.405 1.00 80.50 108 TYR A N 1
ATOM 864 C CA . TYR A 1 108 ? 4.405 9.022 -8.325 1.00 80.50 108 TYR A CA 1
ATOM 865 C C . TYR A 1 108 ? 3.506 7.937 -8.942 1.00 80.50 108 TYR A C 1
ATOM 867 O O . TYR A 1 108 ? 2.404 7.699 -8.458 1.00 80.50 108 TYR A O 1
ATOM 875 N N . ARG A 1 109 ? 3.974 7.252 -9.996 1.00 78.12 109 ARG A N 1
ATOM 876 C CA . ARG A 1 109 ? 3.243 6.144 -10.635 1.00 78.12 109 ARG A CA 1
ATOM 877 C C . ARG A 1 109 ? 3.281 4.899 -9.763 1.00 78.12 109 ARG A C 1
ATOM 879 O O . ARG A 1 109 ? 2.280 4.204 -9.643 1.00 78.12 109 ARG A O 1
ATOM 886 N N . ILE A 1 110 ? 4.431 4.648 -9.139 1.00 83.19 110 ILE A N 1
ATOM 887 C CA . ILE A 1 110 ? 4.598 3.579 -8.153 1.00 83.19 110 ILE A CA 1
ATOM 888 C C . ILE A 1 110 ? 3.651 3.804 -6.970 1.00 83.19 110 ILE A C 1
ATOM 890 O O . ILE A 1 110 ? 2.962 2.873 -6.555 1.00 83.19 110 ILE A O 1
ATOM 894 N N . ASP A 1 111 ? 3.571 5.044 -6.478 1.00 87.12 111 ASP A N 1
ATOM 895 C CA . ASP A 1 111 ? 2.648 5.418 -5.407 1.00 87.12 111 ASP A CA 1
ATOM 896 C C . ASP A 1 111 ? 1.190 5.155 -5.788 1.00 87.12 111 ASP A C 1
ATOM 898 O O . ASP A 1 111 ? 0.493 4.434 -5.076 1.00 87.12 111 ASP A O 1
ATOM 902 N N . ALA A 1 112 ? 0.764 5.641 -6.957 1.00 85.31 112 ALA A N 1
ATOM 903 C CA . ALA A 1 112 ? -0.590 5.439 -7.463 1.00 85.31 112 ALA A CA 1
ATOM 904 C C . ALA A 1 112 ? -0.940 3.954 -7.665 1.00 85.31 112 ALA A C 1
ATOM 906 O O . ALA A 1 112 ? -2.066 3.538 -7.381 1.00 85.31 112 ALA A O 1
ATOM 907 N N . PHE A 1 113 ? 0.013 3.137 -8.125 1.00 84.00 113 PHE A N 1
ATOM 908 C CA . PHE A 1 113 ? -0.186 1.697 -8.293 1.00 84.00 113 PHE A CA 1
ATOM 909 C C . PHE A 1 113 ? -0.425 0.996 -6.950 1.00 84.00 113 PHE A C 1
ATOM 911 O O . PHE A 1 113 ? -1.379 0.226 -6.818 1.00 84.00 113 PHE A O 1
ATOM 918 N N . VAL A 1 114 ? 0.416 1.273 -5.947 1.00 88.81 114 VAL A N 1
ATOM 919 C CA . VAL A 1 114 ? 0.261 0.698 -4.602 1.00 88.81 114 VAL A CA 1
ATOM 920 C C . VAL A 1 114 ? -1.032 1.186 -3.954 1.00 88.81 114 VAL A C 1
ATOM 922 O O . VAL A 1 114 ? -1.770 0.370 -3.412 1.00 88.81 114 VAL A O 1
ATOM 925 N N . GLU A 1 115 ? -1.355 2.474 -4.073 1.00 90.00 115 GLU A N 1
ATOM 926 C CA . GLU A 1 115 ? -2.611 3.049 -3.572 1.00 90.00 115 GLU A CA 1
ATOM 927 C C . GLU A 1 115 ? -3.835 2.350 -4.184 1.00 90.00 115 GLU A C 1
ATOM 929 O O . GLU A 1 115 ? -4.754 1.936 -3.476 1.00 90.00 115 GLU A O 1
ATOM 934 N N . THR A 1 116 ? -3.818 2.138 -5.503 1.00 87.12 116 THR A N 1
ATOM 935 C CA . THR A 1 116 ? -4.886 1.426 -6.215 1.00 87.12 116 THR A CA 1
ATOM 936 C C . THR A 1 116 ? -5.019 -0.009 -5.716 1.00 87.12 116 THR A C 1
ATOM 938 O O . THR A 1 116 ? -6.133 -0.484 -5.492 1.00 87.12 116 THR A O 1
ATOM 941 N N . TRP A 1 117 ? -3.902 -0.711 -5.506 1.00 88.06 117 TRP A N 1
ATOM 942 C CA . TRP A 1 117 ? -3.922 -2.071 -4.971 1.00 88.06 117 TRP A CA 1
ATOM 943 C C . TRP A 1 117 ? -4.512 -2.129 -3.554 1.00 88.06 117 TRP A C 1
ATOM 945 O O . TRP A 1 117 ? -5.379 -2.971 -3.307 1.00 88.06 117 TRP A O 1
ATOM 955 N N . LEU A 1 118 ? -4.110 -1.210 -2.664 1.00 90.81 118 LEU A N 1
ATOM 956 C CA . LEU A 1 118 ? -4.627 -1.101 -1.292 1.00 90.81 118 LEU A CA 1
ATOM 957 C C . LEU A 1 118 ? -6.154 -0.923 -1.275 1.00 90.81 118 LEU A C 1
ATOM 959 O O . LEU A 1 118 ? -6.841 -1.598 -0.511 1.00 90.81 118 LEU A O 1
ATOM 963 N N . HIS A 1 119 ? -6.688 -0.066 -2.151 1.00 87.88 119 HIS A N 1
ATOM 964 C CA . HIS A 1 119 ? -8.124 0.224 -2.236 1.00 87.88 119 HIS A CA 1
ATOM 965 C C . HIS A 1 119 ? -8.972 -0.864 -2.900 1.00 87.88 119 HIS A C 1
ATOM 967 O O . HIS A 1 119 ? -10.183 -0.907 -2.693 1.00 87.88 119 HIS A O 1
ATOM 973 N N . THR A 1 120 ? -8.380 -1.706 -3.747 1.00 82.94 120 THR A N 1
ATOM 974 C CA . THR A 1 120 ? -9.155 -2.624 -4.595 1.00 82.94 120 THR A CA 1
ATOM 975 C C . THR A 1 120 ? -8.913 -4.080 -4.237 1.00 82.94 120 THR A C 1
ATOM 977 O O . THR A 1 120 ? -9.830 -4.801 -3.850 1.00 82.94 120 THR A O 1
ATOM 980 N N . THR A 1 121 ? -7.670 -4.525 -4.366 1.00 79.38 121 THR A N 1
ATOM 981 C CA . THR A 1 121 ? -7.319 -5.946 -4.379 1.00 79.38 121 THR A CA 1
ATOM 982 C C . THR A 1 121 ? -6.925 -6.442 -2.998 1.00 79.38 121 THR A C 1
ATOM 984 O O . THR A 1 121 ? -7.099 -7.618 -2.696 1.00 79.38 121 THR A O 1
ATOM 987 N N . ALA A 1 122 ? -6.435 -5.554 -2.135 1.00 81.38 122 ALA A N 1
ATOM 988 C CA . ALA A 1 122 ? -5.953 -5.942 -0.821 1.00 81.38 122 ALA A CA 1
ATOM 989 C C . ALA A 1 122 ? -7.072 -6.157 0.215 1.00 81.38 122 ALA A C 1
ATOM 991 O O . ALA A 1 122 ? -6.874 -6.859 1.202 1.00 81.38 122 ALA A O 1
ATOM 992 N N . CYS A 1 123 ? -8.274 -5.628 -0.026 1.00 85.44 123 CYS A N 1
ATOM 993 C CA . CYS A 1 123 ? -9.405 -5.726 0.898 1.00 85.44 123 CYS A CA 1
ATOM 994 C C . CYS A 1 123 ? -9.812 -7.130 1.372 1.00 85.44 123 CYS A C 1
ATOM 996 O O . CYS A 1 123 ? -10.076 -7.275 2.565 1.00 85.44 123 CYS A O 1
ATOM 998 N N . PRO A 1 124 ? -9.855 -8.175 0.525 1.00 83.00 124 PRO A N 1
ATOM 999 C CA . PRO A 1 124 ? -10.107 -9.541 0.989 1.00 83.00 124 PRO A CA 1
ATOM 1000 C C . PRO A 1 124 ? -8.954 -10.163 1.799 1.00 83.00 124 PRO A C 1
ATOM 1002 O O . PRO A 1 124 ? -9.114 -11.272 2.302 1.00 83.00 124 PRO A O 1
ATOM 1005 N N . LEU A 1 125 ? -7.797 -9.501 1.900 1.00 75.62 125 LEU A N 1
ATOM 1006 C CA . LEU A 1 125 ? -6.587 -10.032 2.538 1.00 75.62 125 LEU A CA 1
AT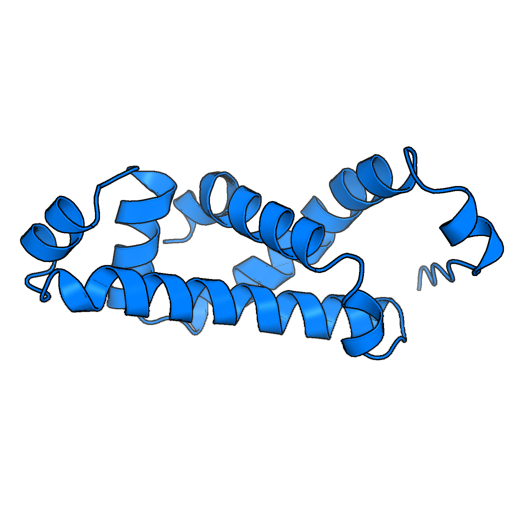OM 1007 C C . LEU A 1 125 ? -6.351 -9.490 3.953 1.00 75.62 125 LEU A C 1
ATOM 1009 O O . LEU A 1 125 ? -5.447 -9.973 4.641 1.00 75.62 125 LEU A O 1
ATOM 1013 N N . TYR A 1 126 ? -7.119 -8.479 4.365 1.00 74.94 126 TYR A N 1
ATOM 1014 C CA . TYR A 1 126 ? -6.994 -7.816 5.663 1.00 74.94 126 TYR A CA 1
ATOM 1015 C C . TYR A 1 126 ? -7.940 -8.373 6.722 1.00 74.94 126 TYR A C 1
ATOM 1017 O O . TYR A 1 126 ? -9.140 -8.567 6.418 1.00 74.94 126 TYR A O 1
#

Secondary structure (DSSP, 8-state):
-------HHHHTT-SSHHHHHHHHHHHHHHHHHHHHHGGGS-HHHHHHHIIIIIT---HHHHHHHHT--HHHHHHHHHHHHHHHHHHHHHHHHHHTTS-GGGGGGGHHHHHHHHHHHHHHTSGGG-

Sequence (126 aa):
SFDIELSNEVIAQLDAPLEEWLENHCQKFFYSLLESIVPFISAEERRILQLCYCQNWSTEQIGAELEIPIEQVTPQLTKLKQVFLTNFTINLAANLKINPDALAPIAYRIDAFVETWLHTTACPLY

Mean predicted aligned error: 8.24 Å

Solvent-accessible surface area (backbone atoms only — not comparable to full-atom values): 7291 Å² total; per-residue (Å²): 136,86,86,77,83,81,49,74,73,54,64,74,69,39,84,64,66,44,56,58,47,44,55,65,52,39,53,67,60,46,42,58,52,56,56,66,49,55,81,79,49,53,73,68,58,31,49,52,50,35,40,40,44,58,65,67,45,51,53,63,57,49,14,64,75,69,75,43,62,50,85,50,40,59,59,51,52,52,53,53,54,47,53,54,52,52,54,50,44,50,50,51,17,59,75,67,72,48,62,53,75,77,46,58,92,48,44,68,57,55,49,52,52,53,53,50,38,48,48,63,69,43,46,90,77,84

Foldseek 3Di:
DPQDAQDPVNVVVPPPVVVVVCVVVCVVPVLVVLLVCLVVDDPLLLVLLLCCQAVVDDLVRSCVVSVHDSVVSVVSVVVVLVSSLVSSLVVVCVSNVHDSVVCVVVSVVSSVVSSVCSNPVCNVVD

pLDDT: mean 78.91, std 17.99, range [32.78, 97.38]

Radius of gyration: 16.49 Å; Cα contacts (8 Å, |Δi|>4): 85; chains: 1; bounding box: 34×29×48 Å